Protein AF-N2A5L0-F1 (afdb_monomer)

Secondary structure (DSSP, 8-state):
-EEEEE-TT--GGG-SEE--EEETTTTEEEEEEEETTEEEEEEEES-HHHHHHH-TTSPP---

pLDDT: mean 95.78, std 4.29, range [66.62, 98.44]

Foldseek 3Di:
DKDWDFDPPDDLQQFADWDWDQDVVVLKIKIFTDDPNDTGTIMIGNDPVVVCVSHVVYDDDPD

Organism: NCBI:txid1235802

Structure (mmCIF, N/CA/C/O backbone):
data_AF-N2A5L0-F1
#
_entry.id   AF-N2A5L0-F1
#
loop_
_atom_site.group_PDB
_atom_site.id
_atom_site.type_symbol
_atom_site.label_atom_id
_atom_site.label_alt_id
_atom_site.label_comp_id
_atom_site.label_asym_id
_atom_site.label_entity_id
_atom_site.label_seq_id
_atom_site.pdbx_PDB_ins_code
_atom_site.Cartn_x
_atom_site.Cartn_y
_atom_site.Cartn_z
_atom_site.occupancy
_atom_site.B_iso_or_equiv
_atom_site.auth_seq_id
_atom_site.auth_comp_id
_atom_site.auth_asym_id
_atom_site.auth_atom_id
_atom_site.pdbx_PDB_model_num
ATOM 1 N N . MET A 1 1 ? 7.581 -9.063 -1.964 1.00 89.50 1 MET A N 1
ATOM 2 C CA . MET A 1 1 ? 7.774 -8.910 -0.518 1.00 89.50 1 MET A CA 1
ATOM 3 C C . MET A 1 1 ? 7.403 -7.497 -0.142 1.00 89.50 1 MET A C 1
ATOM 5 O O . MET A 1 1 ? 8.011 -6.556 -0.643 1.00 89.50 1 MET A O 1
ATOM 9 N N . ILE A 1 2 ? 6.389 -7.350 0.700 1.00 96.50 2 ILE A N 1
ATOM 10 C CA . ILE A 1 2 ? 6.020 -6.067 1.286 1.00 96.50 2 ILE A CA 1
ATOM 11 C C . ILE A 1 2 ? 6.847 -5.790 2.547 1.00 96.50 2 ILE A C 1
ATOM 13 O O . ILE A 1 2 ? 7.09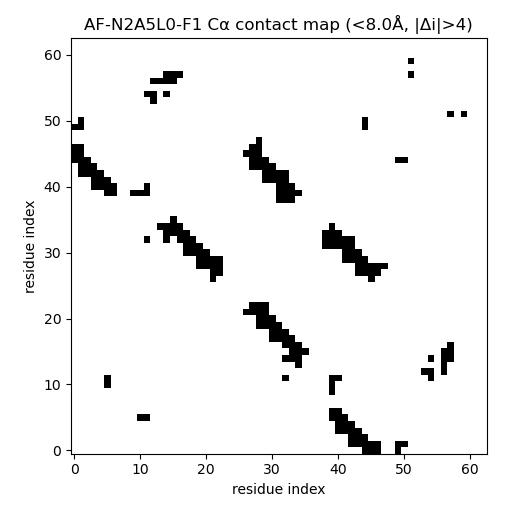2 -6.684 3.358 1.00 96.50 2 ILE A O 1
ATOM 17 N N . ASN A 1 3 ? 7.257 -4.540 2.712 1.00 97.88 3 ASN A N 1
ATOM 18 C CA . ASN A 1 3 ? 7.769 -3.984 3.953 1.00 97.88 3 ASN A CA 1
ATOM 19 C C . ASN A 1 3 ? 6.817 -2.870 4.390 1.00 97.88 3 ASN A C 1
ATOM 21 O O . ASN A 1 3 ? 6.502 -2.003 3.579 1.00 97.88 3 ASN A O 1
ATOM 25 N N . ILE A 1 4 ? 6.349 -2.920 5.635 1.00 97.75 4 ILE A N 1
ATOM 26 C CA . ILE A 1 4 ? 5.403 -1.958 6.205 1.00 97.75 4 ILE A CA 1
ATOM 27 C C . ILE A 1 4 ? 6.042 -1.378 7.467 1.00 97.75 4 ILE A C 1
ATOM 29 O O . ILE A 1 4 ? 6.344 -2.136 8.392 1.00 97.75 4 ILE A O 1
ATOM 33 N N . ASP A 1 5 ? 6.195 -0.057 7.518 1.00 98.00 5 ASP A N 1
ATOM 34 C CA . ASP A 1 5 ? 6.616 0.685 8.707 1.00 98.00 5 ASP A CA 1
ATOM 35 C C . ASP A 1 5 ? 5.424 1.478 9.259 1.00 98.00 5 ASP A C 1
ATOM 37 O O . ASP A 1 5 ? 4.843 2.315 8.571 1.00 98.00 5 ASP A O 1
ATOM 41 N N . ILE A 1 6 ? 5.009 1.174 10.490 1.00 97.56 6 ILE A N 1
ATOM 42 C CA . ILE A 1 6 ? 3.829 1.765 11.135 1.00 97.56 6 ILE A CA 1
ATOM 43 C C . ILE A 1 6 ? 4.251 2.528 12.374 1.00 97.56 6 ILE A C 1
ATOM 45 O O . ILE A 1 6 ? 5.037 2.052 13.195 1.00 97.56 6 ILE A O 1
ATOM 49 N N . TRP A 1 7 ? 3.674 3.712 12.542 1.00 96.25 7 TRP A N 1
ATOM 50 C CA . TRP A 1 7 ? 3.960 4.563 13.682 1.00 96.25 7 TRP A CA 1
ATOM 51 C C . TRP A 1 7 ? 3.358 4.018 14.978 1.00 96.25 7 TRP A C 1
ATOM 53 O O . TRP A 1 7 ? 2.399 3.247 14.995 1.00 96.25 7 TRP A O 1
ATOM 63 N N . TYR A 1 8 ? 3.954 4.410 16.104 1.00 92.56 8 TYR A N 1
ATOM 64 C CA . TYR A 1 8 ? 3.633 3.829 17.404 1.00 92.56 8 TYR A CA 1
ATOM 65 C C . TYR A 1 8 ? 2.140 3.946 17.756 1.00 92.56 8 TYR A C 1
ATOM 67 O O . TYR A 1 8 ? 1.610 5.046 17.917 1.00 92.56 8 TYR A O 1
ATOM 75 N N . GLY A 1 9 ? 1.498 2.789 17.951 1.00 93.38 9 GLY A N 1
ATOM 76 C CA . GLY A 1 9 ? 0.090 2.672 18.338 1.00 93.38 9 GLY A CA 1
ATOM 77 C C . GLY A 1 9 ? -0.899 2.601 17.171 1.00 93.38 9 GLY A C 1
ATOM 78 O O . GLY A 1 9 ? -2.080 2.373 17.422 1.00 93.38 9 GLY A O 1
ATOM 79 N N . ASP A 1 10 ? -0.439 2.754 15.928 1.00 96.38 10 ASP A N 1
ATOM 80 C CA . ASP A 1 10 ? -1.269 2.625 14.731 1.00 96.38 10 ASP A CA 1
ATOM 81 C C . ASP A 1 10 ? -1.284 1.176 14.184 1.00 96.38 10 ASP A C 1
ATOM 83 O O . ASP A 1 10 ? -0.527 0.302 14.617 1.00 96.38 10 ASP A O 1
ATOM 87 N N . ASN A 1 11 ? -2.182 0.893 13.232 1.00 95.56 11 ASN A N 1
ATOM 88 C CA . ASN A 1 11 ? -2.332 -0.423 12.602 1.00 95.56 11 ASN A CA 1
ATOM 89 C C . ASN A 1 11 ? -2.751 -0.285 11.129 1.00 95.56 11 ASN A C 1
ATOM 91 O O . ASN A 1 11 ? -3.826 0.234 10.834 1.00 95.56 11 ASN A O 1
ATOM 95 N N . HIS A 1 12 ? -1.949 -0.818 10.202 1.00 95.81 12 HIS A N 1
ATOM 96 C CA . HIS A 1 12 ? -2.233 -0.745 8.760 1.00 95.81 12 HIS A CA 1
ATOM 97 C C . HIS A 1 12 ? -3.554 -1.409 8.347 1.00 95.81 12 HIS A C 1
ATOM 99 O O . HIS A 1 12 ? -4.127 -1.042 7.326 1.00 95.81 12 HIS A O 1
ATOM 105 N N . LYS A 1 13 ? -4.072 -2.364 9.130 1.00 96.19 13 LYS A N 1
ATOM 106 C CA . LYS A 1 13 ? -5.366 -3.016 8.857 1.00 96.19 13 LYS A CA 1
ATOM 107 C C . LYS A 1 13 ? -6.564 -2.095 9.087 1.00 96.19 13 LYS A C 1
ATOM 109 O O . LYS A 1 13 ? -7.667 -2.413 8.659 1.00 96.19 13 LYS A O 1
ATOM 114 N N . GLU A 1 14 ? -6.351 -0.979 9.776 1.00 96.38 14 GLU A N 1
ATOM 115 C CA . GLU A 1 14 ? -7.355 0.059 10.017 1.00 96.38 14 GLU A CA 1
ATOM 116 C C . GLU A 1 14 ? -7.219 1.233 9.041 1.00 96.38 14 GLU A C 1
ATOM 118 O O . GLU A 1 14 ? -7.934 2.225 9.183 1.00 96.38 14 GLU A O 1
ATOM 123 N N . ALA A 1 15 ? -6.288 1.143 8.085 1.00 97.62 15 ALA A N 1
ATOM 124 C CA . ALA A 1 15 ? -6.118 2.149 7.053 1.00 97.62 15 ALA A CA 1
ATOM 125 C C . ALA A 1 15 ? -7.362 2.218 6.163 1.00 97.62 15 ALA A C 1
ATOM 127 O O . ALA A 1 15 ? -7.917 1.180 5.792 1.00 97.62 15 ALA A O 1
ATOM 128 N N . ASP A 1 16 ? -7.751 3.435 5.795 1.00 97.88 16 ASP A N 1
ATOM 129 C CA . ASP A 1 16 ? -8.835 3.720 4.848 1.0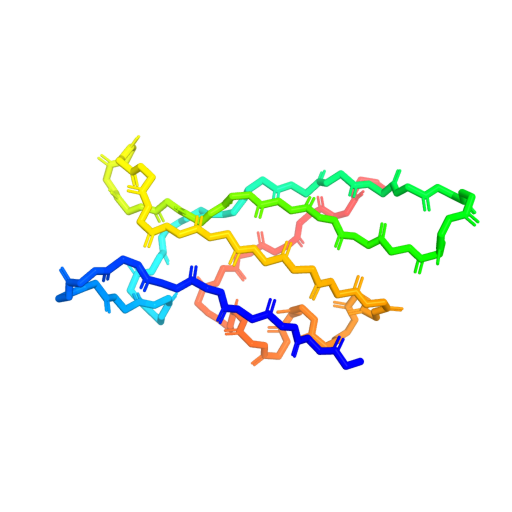0 97.88 16 ASP A CA 1
ATOM 130 C C . ASP A 1 16 ? -8.314 4.147 3.469 1.00 97.88 16 ASP A C 1
ATOM 132 O O . ASP A 1 16 ? -9.076 4.202 2.500 1.00 97.88 16 ASP A O 1
ATOM 136 N N . LYS A 1 17 ? -7.006 4.405 3.365 1.00 97.50 17 LYS A N 1
ATOM 137 C CA . LYS A 1 17 ? -6.339 4.791 2.128 1.00 97.50 17 LYS A CA 1
ATOM 138 C C . LYS A 1 17 ? -4.851 4.448 2.179 1.00 97.50 17 LYS A C 1
ATOM 140 O O . LYS A 1 17 ? -4.201 4.576 3.213 1.00 97.50 17 LYS A O 1
ATOM 145 N N . ILE A 1 18 ? -4.305 4.102 1.019 1.00 97.69 18 ILE A N 1
ATOM 146 C CA . ILE A 1 18 ? -2.875 4.209 0.730 1.00 97.69 18 ILE A CA 1
ATOM 147 C C . ILE A 1 18 ? -2.691 5.086 -0.507 1.00 97.69 18 ILE A C 1
ATOM 149 O O . ILE A 1 18 ? -3.567 5.118 -1.377 1.00 97.69 18 ILE A O 1
ATOM 153 N N . ASP A 1 19 ? -1.587 5.820 -0.579 1.00 96.75 19 ASP A N 1
ATOM 154 C CA . ASP A 1 19 ? -1.092 6.291 -1.873 1.00 96.75 19 ASP A CA 1
ATOM 155 C C . ASP A 1 19 ? -0.146 5.242 -2.469 1.00 96.75 19 ASP A C 1
ATOM 157 O O . ASP A 1 19 ? 0.346 4.365 -1.763 1.00 96.75 19 ASP A O 1
ATOM 161 N N . ILE A 1 20 ? 0.022 5.266 -3.791 1.00 96.56 20 ILE A N 1
ATOM 162 C CA . ILE A 1 20 ? 0.816 4.269 -4.505 1.00 96.56 20 ILE A CA 1
ATOM 163 C C . ILE A 1 20 ? 1.602 4.984 -5.598 1.00 96.56 20 ILE A C 1
ATOM 165 O O . ILE A 1 20 ? 1.017 5.586 -6.497 1.00 96.56 20 ILE A O 1
ATOM 169 N N . THR A 1 21 ? 2.928 4.885 -5.549 1.00 96.50 21 THR A N 1
ATOM 170 C CA . THR A 1 21 ? 3.830 5.358 -6.605 1.00 96.50 21 THR A CA 1
ATOM 171 C C . THR A 1 21 ? 4.726 4.215 -7.060 1.00 96.50 21 THR A C 1
ATOM 173 O O . THR A 1 21 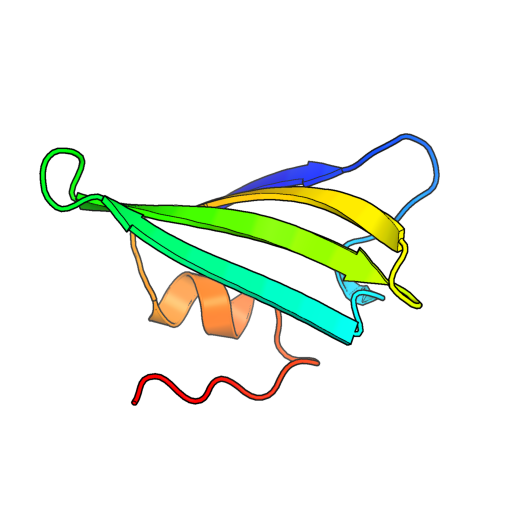? 5.388 3.588 -6.237 1.00 96.50 21 THR A O 1
ATOM 176 N N . PHE A 1 22 ? 4.769 3.943 -8.367 1.00 95.75 22 PHE A N 1
ATOM 177 C CA . PHE A 1 22 ? 5.675 2.947 -8.943 1.00 95.75 22 PHE A CA 1
ATOM 178 C C . PHE A 1 22 ? 7.006 3.587 -9.358 1.00 95.75 22 PHE A C 1
ATOM 180 O O . PHE A 1 22 ? 7.033 4.534 -10.146 1.00 95.75 22 PHE A O 1
ATOM 187 N N . TYR A 1 23 ? 8.108 3.043 -8.847 1.00 95.75 23 TYR A N 1
ATOM 188 C CA . TYR A 1 23 ? 9.481 3.438 -9.139 1.00 95.75 23 TYR A CA 1
ATOM 189 C C . TYR A 1 23 ? 10.107 2.421 -10.108 1.00 95.75 23 TYR A C 1
ATOM 191 O O . TYR A 1 23 ? 10.598 1.376 -9.674 1.00 95.75 23 TYR A O 1
ATOM 199 N N . PRO A 1 24 ? 10.130 2.701 -11.427 1.00 94.44 24 PRO A N 1
ATOM 200 C CA . PRO A 1 24 ? 10.523 1.716 -12.440 1.00 94.44 24 PRO A CA 1
ATOM 201 C C . PRO A 1 24 ? 11.997 1.304 -12.362 1.00 94.44 24 PRO A C 1
ATOM 203 O O . PRO A 1 24 ? 12.339 0.206 -12.786 1.00 94.44 24 PRO A O 1
ATOM 206 N N . ASN A 1 25 ? 12.861 2.162 -11.814 1.00 95.81 25 ASN A N 1
ATOM 207 C CA . ASN A 1 25 ? 14.287 1.864 -11.655 1.00 95.81 25 ASN A CA 1
ATOM 208 C C . ASN A 1 25 ? 14.545 0.799 -10.581 1.00 95.81 25 ASN A C 1
ATOM 210 O O . ASN A 1 25 ? 15.506 0.045 -10.701 1.00 95.81 25 ASN A O 1
ATOM 214 N N . ASP A 1 26 ? 13.678 0.740 -9.569 1.00 94.50 26 ASP A N 1
ATOM 215 C CA . ASP A 1 26 ? 13.791 -0.194 -8.448 1.00 94.50 26 ASP A CA 1
ATOM 216 C C . ASP A 1 26 ? 12.837 -1.392 -8.614 1.00 94.50 26 ASP A C 1
ATOM 218 O O . ASP A 1 26 ? 13.013 -2.425 -7.976 1.00 94.50 26 ASP A O 1
ATOM 222 N N . GLY A 1 27 ? 11.839 -1.284 -9.5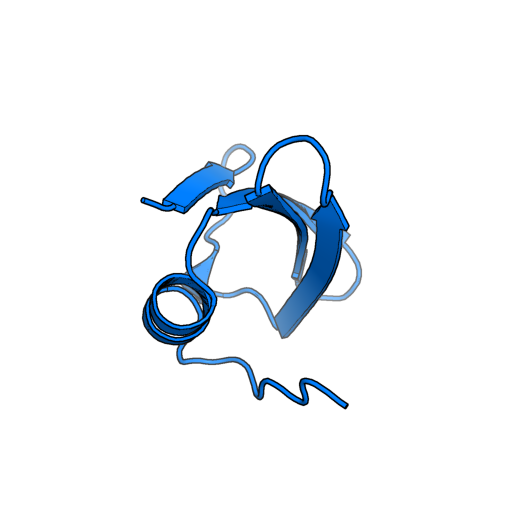02 1.00 94.94 27 GLY A N 1
ATOM 223 C CA . GLY A 1 27 ? 10.790 -2.293 -9.663 1.00 94.94 27 GLY A CA 1
ATOM 224 C C . GLY A 1 27 ? 9.856 -2.359 -8.453 1.00 94.94 27 GLY A C 1
ATOM 225 O O . GLY A 1 27 ? 9.339 -3.425 -8.125 1.00 94.94 27 GLY A O 1
ATOM 226 N N . GLU A 1 28 ? 9.660 -1.228 -7.775 1.00 97.25 28 GLU A N 1
ATOM 227 C CA . GLU A 1 28 ? 8.982 -1.153 -6.482 1.00 97.25 28 GLU A CA 1
ATOM 228 C C . GLU A 1 28 ? 7.844 -0.133 -6.492 1.00 97.25 28 GLU A C 1
ATOM 230 O O . GLU A 1 28 ? 7.960 0.973 -7.013 1.00 97.25 28 GLU A O 1
ATOM 235 N N . TYR A 1 29 ? 6.751 -0.488 -5.837 1.00 97.44 29 TYR A N 1
ATOM 236 C CA . TYR A 1 29 ? 5.747 0.424 -5.325 1.00 97.44 29 TYR A CA 1
ATOM 237 C C . TYR A 1 29 ? 6.193 0.971 -3.971 1.00 97.44 29 TYR A C 1
ATOM 239 O O . TYR A 1 29 ? 6.607 0.211 -3.094 1.00 97.44 29 TYR A O 1
ATOM 247 N N . ARG A 1 30 ? 6.038 2.275 -3.770 1.00 97.69 30 ARG A N 1
ATOM 248 C CA . ARG A 1 30 ? 6.181 2.916 -2.461 1.00 97.69 30 ARG A CA 1
ATOM 249 C C . ARG A 1 30 ? 4.983 3.806 -2.205 1.00 97.69 30 ARG A C 1
ATOM 251 O O . ARG A 1 30 ? 4.407 4.344 -3.156 1.00 97.69 30 ARG A O 1
ATOM 258 N N . GLY A 1 31 ? 4.637 3.963 -0.940 1.00 97.44 31 GLY A N 1
ATOM 259 C CA . GLY A 1 31 ? 3.555 4.853 -0.574 1.00 97.44 31 GLY A CA 1
ATOM 260 C C . GLY A 1 31 ? 3.335 4.981 0.918 1.00 97.44 31 GLY A C 1
ATOM 261 O O . GLY A 1 31 ? 3.909 4.252 1.724 1.00 97.44 31 GLY A O 1
ATOM 262 N N . ASN A 1 32 ? 2.485 5.933 1.266 1.00 98.44 32 ASN A N 1
ATOM 263 C CA . ASN A 1 32 ? 2.070 6.227 2.622 1.00 98.44 32 ASN A CA 1
ATOM 264 C C . ASN A 1 32 ? 0.721 5.571 2.923 1.00 98.44 32 ASN A C 1
ATOM 266 O O . ASN A 1 32 ? -0.137 5.405 2.050 1.00 98.44 32 ASN A O 1
ATOM 270 N N . ILE A 1 33 ? 0.521 5.249 4.195 1.00 98.38 33 ILE A N 1
ATOM 271 C CA . ILE A 1 33 ? -0.680 4.620 4.734 1.00 98.38 33 ILE A CA 1
ATOM 272 C C . ILE A 1 33 ? -1.435 5.656 5.5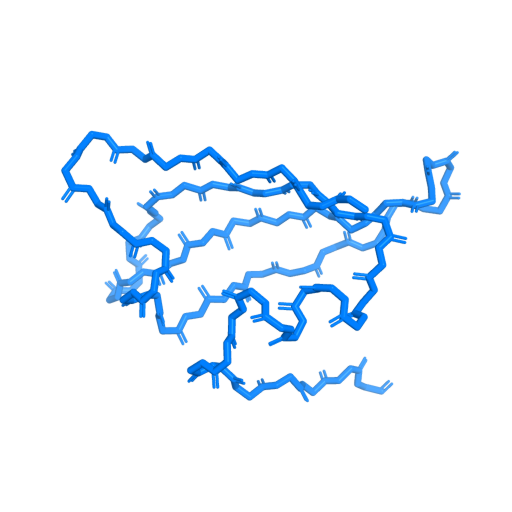55 1.00 98.38 33 ILE A C 1
ATOM 274 O O . ILE A 1 33 ? -0.844 6.352 6.384 1.00 98.38 33 ILE A O 1
ATOM 278 N N . TYR A 1 34 ? -2.746 5.747 5.349 1.00 98.25 34 TYR A N 1
ATOM 279 C CA . TYR A 1 34 ? -3.592 6.765 5.957 1.00 98.25 34 TYR A CA 1
ATOM 280 C C . TYR A 1 34 ? -4.789 6.165 6.691 1.00 98.25 34 TYR A C 1
ATOM 282 O O . TYR A 1 34 ? -5.344 5.139 6.294 1.00 98.25 34 TYR A O 1
ATOM 290 N N . LYS A 1 35 ? -5.190 6.855 7.759 1.00 97.75 35 LYS A N 1
ATOM 291 C CA . LYS A 1 35 ? -6.440 6.648 8.490 1.00 97.75 35 LYS A CA 1
ATOM 292 C C . LYS A 1 35 ? -7.004 8.004 8.895 1.00 97.75 35 LYS A C 1
ATOM 294 O O . LYS A 1 35 ? -6.322 8.771 9.574 1.00 97.75 35 LYS A O 1
ATOM 299 N N . ASN A 1 36 ? -8.246 8.297 8.523 1.00 96.62 36 ASN A N 1
ATOM 300 C CA . ASN A 1 36 ? -8.908 9.582 8.753 1.00 96.62 36 ASN A CA 1
ATOM 301 C C . ASN A 1 36 ? -8.034 10.769 8.307 1.00 96.62 36 ASN A C 1
ATOM 303 O O . ASN A 1 36 ? -7.777 11.682 9.089 1.00 96.62 36 ASN A O 1
ATOM 307 N N . GLU A 1 37 ? -7.506 10.703 7.078 1.00 96.12 37 GLU A N 1
ATOM 308 C C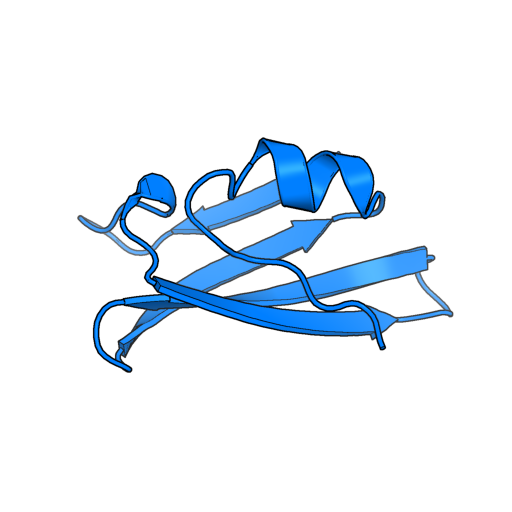A . GLU A 1 37 ? -6.600 11.700 6.466 1.00 96.12 37 GLU A CA 1
ATOM 309 C C . GLU A 1 37 ? -5.234 11.877 7.158 1.00 96.12 37 GLU A C 1
ATOM 311 O O . GLU A 1 37 ? -4.353 12.563 6.637 1.00 96.12 37 GLU A O 1
ATOM 316 N N . LYS A 1 38 ? -5.006 11.225 8.300 1.00 96.94 38 LYS A N 1
ATOM 317 C CA . LYS A 1 38 ? -3.727 11.222 9.005 1.00 96.94 38 LYS A CA 1
ATOM 318 C C . LYS A 1 38 ? -2.847 10.104 8.454 1.00 96.94 38 LYS A C 1
ATOM 320 O O . LYS A 1 38 ? -3.279 8.958 8.369 1.00 96.94 38 LYS A O 1
ATOM 325 N N . MET A 1 39 ? -1.602 10.433 8.122 1.00 97.69 39 MET A N 1
ATOM 326 C CA . MET A 1 39 ? -0.577 9.434 7.824 1.00 97.69 39 MET A CA 1
ATOM 327 C C . MET A 1 39 ? -0.277 8.619 9.089 1.00 97.69 39 MET A C 1
ATOM 329 O O . MET A 1 39 ? -0.165 9.191 10.174 1.00 97.69 39 MET A O 1
ATOM 333 N N . ILE A 1 40 ? -0.197 7.299 8.961 1.00 98.19 40 ILE A N 1
ATOM 334 C CA . ILE A 1 40 ? 0.045 6.366 10.075 1.00 98.19 40 ILE A CA 1
ATOM 335 C C . ILE A 1 40 ? 1.234 5.429 9.823 1.00 98.19 40 ILE A C 1
ATOM 337 O O . ILE A 1 40 ? 1.528 4.556 10.640 1.00 98.19 40 ILE A O 1
ATOM 341 N N . GLY A 1 41 ? 1.907 5.600 8.689 1.00 98.31 41 GLY A N 1
ATOM 342 C CA . GLY A 1 41 ? 3.067 4.820 8.292 1.00 98.31 41 GLY A CA 1
ATOM 343 C C . GLY A 1 41 ? 3.276 4.842 6.786 1.00 98.31 41 GLY A C 1
ATOM 344 O O . GLY A 1 41 ? 2.606 5.587 6.067 1.00 98.31 41 GLY A O 1
ATOM 345 N N . ASP A 1 42 ? 4.179 3.994 6.323 1.00 98.44 42 ASP A N 1
ATOM 346 C CA . ASP A 1 42 ? 4.548 3.846 4.923 1.00 98.44 42 ASP A CA 1
ATOM 347 C C . ASP A 1 42 ? 4.884 2.392 4.583 1.00 98.44 42 ASP A C 1
ATOM 349 O O . ASP A 1 42 ? 4.931 1.503 5.440 1.00 98.44 42 ASP A O 1
ATOM 353 N N . TYR A 1 43 ? 5.027 2.126 3.290 1.00 98.25 43 TYR A N 1
ATOM 354 C CA . TYR A 1 43 ? 5.378 0.811 2.797 1.00 98.25 43 TYR A CA 1
ATOM 355 C C . TYR A 1 43 ? 6.264 0.879 1.553 1.00 98.25 43 TYR A C 1
ATOM 357 O O . TYR A 1 43 ? 6.255 1.836 0.774 1.00 98.25 43 TYR A O 1
ATOM 365 N N . THR A 1 44 ? 6.979 -0.218 1.324 1.00 98.19 44 THR A N 1
ATOM 366 C CA . THR A 1 44 ? 7.611 -0.550 0.044 1.00 98.19 44 THR A CA 1
ATOM 367 C C . THR A 1 44 ? 7.191 -1.961 -0.351 1.00 98.19 44 THR A C 1
ATOM 369 O O . THR A 1 44 ? 7.130 -2.855 0.489 1.00 98.19 44 THR A O 1
ATOM 372 N N . CYS A 1 45 ? 6.861 -2.185 -1.617 1.00 97.88 45 CYS A N 1
ATOM 373 C CA . CYS A 1 45 ? 6.434 -3.487 -2.116 1.00 97.88 45 CYS A CA 1
ATOM 374 C C . CYS A 1 45 ? 6.859 -3.668 -3.569 1.00 97.88 45 CYS A C 1
ATOM 376 O O . CYS A 1 45 ? 6.793 -2.725 -4.339 1.00 97.88 45 CYS A O 1
ATOM 378 N N . ASN A 1 46 ? 7.233 -4.873 -3.986 1.00 96.88 46 ASN A N 1
ATOM 379 C CA . ASN A 1 46 ? 7.59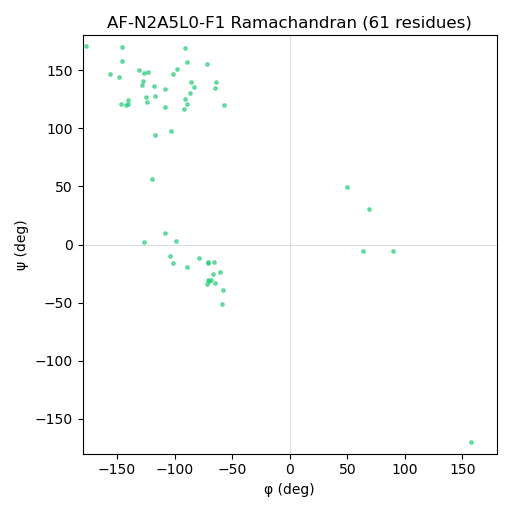4 -5.165 -5.379 1.00 96.88 46 ASN A CA 1
ATOM 380 C C . ASN A 1 46 ? 6.548 -6.011 -6.134 1.00 96.88 46 ASN A C 1
ATOM 382 O O . ASN A 1 46 ? 6.823 -6.475 -7.236 1.00 96.88 46 ASN A O 1
ATOM 386 N N . ASP A 1 47 ? 5.362 -6.229 -5.555 1.00 96.19 47 ASP A N 1
ATOM 387 C CA . ASP A 1 47 ? 4.279 -7.018 -6.156 1.00 96.19 47 ASP A CA 1
ATOM 388 C C . ASP A 1 47 ? 2.913 -6.384 -5.835 1.00 96.19 47 ASP A C 1
ATOM 390 O O . ASP A 1 47 ? 2.524 -6.252 -4.673 1.00 96.19 47 ASP A O 1
ATOM 394 N N . SER A 1 48 ? 2.162 -5.998 -6.869 1.00 94.81 48 SER A N 1
ATOM 395 C CA . SER A 1 48 ? 0.830 -5.401 -6.719 1.00 94.81 48 SER A CA 1
ATOM 396 C C . SER A 1 48 ? -0.192 -6.367 -6.111 1.00 94.81 48 SER A C 1
ATOM 398 O O . SER A 1 48 ? -1.046 -5.946 -5.333 1.00 94.81 48 SER A O 1
ATOM 400 N N . VAL A 1 49 ? -0.079 -7.670 -6.382 1.00 96.00 49 VAL A N 1
ATOM 401 C CA . VAL A 1 49 ? -0.956 -8.693 -5.794 1.00 96.00 49 VAL A CA 1
ATOM 402 C C . VAL A 1 49 ? -0.661 -8.853 -4.301 1.00 96.00 49 VAL A C 1
ATOM 404 O O . VAL A 1 49 ? -1.552 -9.159 -3.506 1.00 96.00 49 VAL A O 1
ATOM 407 N N . GLU A 1 50 ? 0.591 -8.650 -3.888 1.00 96.44 50 GLU A N 1
ATOM 408 C CA . 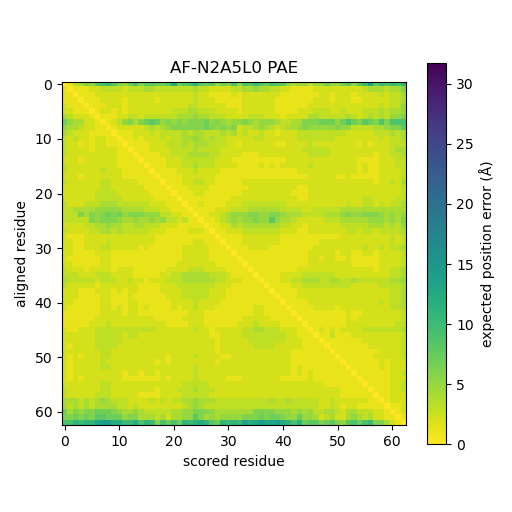GLU A 1 50 ? 0.962 -8.655 -2.474 1.00 96.44 50 GLU A CA 1
ATOM 409 C C . GLU A 1 50 ? 0.446 -7.409 -1.745 1.00 96.44 50 GLU A C 1
ATOM 411 O O . GLU A 1 50 ? 0.009 -7.530 -0.598 1.00 96.44 50 GLU A O 1
ATOM 416 N N . LEU A 1 51 ? 0.396 -6.249 -2.412 1.00 95.81 51 LEU A N 1
ATOM 417 C CA . LEU A 1 51 ? -0.279 -5.060 -1.881 1.00 95.81 51 LEU A CA 1
ATOM 418 C C . LEU A 1 51 ? -1.759 -5.324 -1.603 1.00 95.81 51 LEU A C 1
ATOM 420 O O . LEU A 1 51 ? -2.212 -5.114 -0.479 1.00 95.81 51 LEU A O 1
ATOM 424 N N . GLU A 1 52 ? -2.492 -5.861 -2.579 1.00 96.12 52 GLU A N 1
ATOM 425 C CA . GLU A 1 52 ? -3.920 -6.174 -2.427 1.00 96.12 52 GLU A CA 1
ATOM 426 C C . GLU A 1 52 ? -4.185 -7.142 -1.262 1.00 96.12 52 GLU A C 1
ATOM 428 O O . GLU A 1 52 ? -5.128 -6.965 -0.490 1.00 96.12 52 GLU A O 1
ATOM 433 N N . LYS A 1 53 ? -3.317 -8.143 -1.075 1.00 96.25 53 LYS A N 1
ATOM 434 C CA . LYS A 1 53 ? -3.428 -9.109 0.032 1.00 96.25 53 LYS A CA 1
ATOM 435 C C . LYS A 1 53 ? -3.168 -8.500 1.411 1.00 96.25 53 LYS A C 1
ATOM 437 O O . LYS A 1 53 ? -3.718 -9.005 2.390 1.00 96.25 53 LYS A O 1
ATOM 442 N N . ASN A 1 54 ? -2.319 -7.475 1.508 1.00 96.69 54 ASN A N 1
ATOM 443 C CA . ASN A 1 54 ? -1.975 -6.830 2.782 1.00 96.69 54 ASN A CA 1
ATOM 444 C C . ASN A 1 54 ? -2.916 -5.679 3.148 1.00 96.69 54 ASN A C 1
ATOM 446 O O . ASN A 1 54 ? -3.037 -5.348 4.326 1.00 96.69 54 ASN A O 1
ATOM 450 N N . PHE A 1 55 ? -3.637 -5.135 2.170 1.00 96.94 55 PHE A N 1
ATOM 451 C CA . PHE A 1 55 ? -4.679 -4.135 2.383 1.00 96.94 55 PHE A CA 1
ATOM 452 C C . PHE A 1 55 ? -6.051 -4.624 1.881 1.00 96.94 55 PHE A C 1
ATOM 454 O O . PHE A 1 55 ? -6.678 -3.949 1.064 1.00 96.94 55 PHE A O 1
ATOM 461 N N . PRO A 1 56 ? -6.564 -5.777 2.364 1.00 97.12 56 PRO A N 1
ATOM 462 C CA . PRO A 1 56 ? -7.815 -6.360 1.869 1.00 97.12 56 PRO A CA 1
ATOM 463 C C . PRO A 1 56 ? -9.049 -5.498 2.174 1.00 97.12 56 PRO A C 1
ATOM 465 O O . PRO A 1 56 ? -10.118 -5.731 1.614 1.00 97.12 56 PRO A O 1
ATOM 468 N N . GLN A 1 57 ? -8.924 -4.528 3.082 1.00 96.81 57 GLN A N 1
ATOM 469 C CA . GLN A 1 57 ? -9.970 -3.561 3.400 1.00 96.81 57 GLN A CA 1
ATOM 470 C C . GLN A 1 57 ? -10.077 -2.416 2.379 1.00 96.81 57 GLN A C 1
ATOM 472 O O . GLN A 1 57 ? -11.041 -1.654 2.432 1.00 96.81 57 GLN A O 1
ATOM 477 N N . LEU A 1 58 ? -9.101 -2.269 1.477 1.00 96.75 58 LEU A N 1
ATOM 478 C CA . LEU A 1 58 ? -9.052 -1.193 0.490 1.00 96.75 58 LEU A CA 1
ATOM 479 C C . LEU A 1 58 ? -9.512 -1.678 -0.887 1.00 96.75 58 LEU A C 1
ATOM 481 O O . LEU A 1 58 ? -9.267 -2.813 -1.288 1.00 96.75 58 LEU A O 1
ATOM 485 N N . ALA A 1 59 ? -10.146 -0.780 -1.640 1.00 94.69 59 ALA A N 1
ATOM 486 C CA . ALA A 1 59 ? -10.443 -1.000 -3.050 1.00 94.69 59 ALA A CA 1
ATOM 487 C C . ALA A 1 59 ? -9.299 -0.446 -3.909 1.00 94.69 59 ALA A C 1
ATOM 489 O O . ALA A 1 59 ? -9.055 0.762 -3.922 1.00 94.69 59 ALA A O 1
ATOM 490 N N . PHE A 1 60 ? -8.615 -1.324 -4.640 1.00 93.50 60 PHE A N 1
ATOM 491 C CA . PHE A 1 60 ? -7.552 -0.946 -5.566 1.00 93.50 60 PHE A CA 1
ATOM 492 C C . PHE A 1 60 ? -8.131 -0.660 -6.951 1.00 93.50 60 PHE A C 1
ATOM 494 O O . PHE A 1 60 ? -8.740 -1.526 -7.574 1.00 93.50 60 PHE A O 1
ATOM 501 N N . ASN A 1 61 ? -7.912 0.558 -7.442 1.00 88.56 61 ASN A N 1
ATOM 502 C CA . ASN A 1 61 ? -8.230 0.959 -8.808 1.00 88.56 61 ASN A CA 1
ATOM 503 C C . ASN A 1 61 ? -6.921 1.324 -9.506 1.00 88.56 61 ASN A C 1
ATOM 505 O O . ASN A 1 61 ? -6.437 2.444 -9.365 1.00 88.56 61 ASN A O 1
ATOM 509 N N . TRP A 1 62 ? -6.337 0.361 -10.218 1.00 87.31 62 TRP A N 1
ATOM 510 C CA . TRP A 1 62 ? -5.008 0.512 -10.818 1.00 87.31 62 TRP A CA 1
ATOM 511 C C . TRP A 1 62 ? -4.946 1.480 -12.009 1.00 87.31 62 TRP A C 1
ATOM 513 O O . TRP A 1 62 ? -3.856 1.959 -12.310 1.00 87.31 62 TRP A O 1
ATOM 523 N N . GLY A 1 63 ? -6.096 1.836 -12.596 1.00 66.62 63 GLY A N 1
ATOM 524 C CA . GLY A 1 63 ? -6.185 2.764 -13.731 1.00 66.62 63 GLY A CA 1
ATOM 525 C C . GLY A 1 63 ? -5.858 2.116 -15.067 1.00 66.62 63 GLY A C 1
ATOM 526 O O . GLY A 1 63 ? -4.792 1.478 -15.182 1.00 66.62 63 GLY A O 1
#

Radius of gyration: 11.09 Å; Cα contacts (8 Å, |Δi|>4): 110; chains: 1; bounding box: 25×21×32 Å

Solvent-accessible surface area (backbone atoms only — not comparable to full-atom values): 3863 Å² total; per-residue (Å²): 105,77,45,77,51,67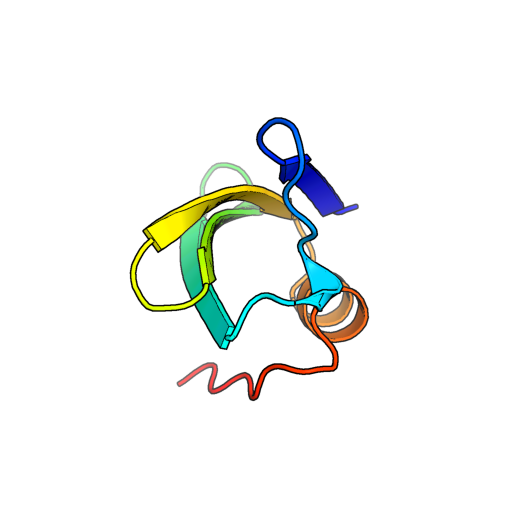,42,95,93,55,59,77,84,67,36,76,45,67,54,82,43,78,40,81,94,78,55,30,38,37,34,45,32,21,41,92,90,36,77,42,35,35,37,42,28,58,41,73,71,58,50,49,69,68,39,73,82,52,86,86,79,89,124

Nearest PDB structures (foldseek):
  3fg2-assembly1_P  TM=6.286E-01  e=1.204E-01  Rhodopseudomonas palustris
  3lxd-assembly1_A  TM=5.452E-01  e=6.921E-01  Novosphingobium aromaticivorans DSM 12444
  6e2q-assembly1_A  TM=5.789E-01  e=1.714E+00  Homo sapiens
  8c0z-assembly1_E  TM=4.169E-01  e=5.699E-01  Aromatoleum aromaticum
  7apj-assembly1_A  TM=3.526E-01  e=1.828E+00  Homo sapiens

Mean predicted aligned error: 2.39 Å

Sequence (63 aa):
MINIDIWYGDNHKEADKIDITFYPNDGEYRGNIYKNEKMIGDYTCNDSVELEKNFPQLAFNWG